Protein 2IFO (pdb70)

InterPro domains:
  IPR008020 Capsid protein G8P [PF05356] (8-44)
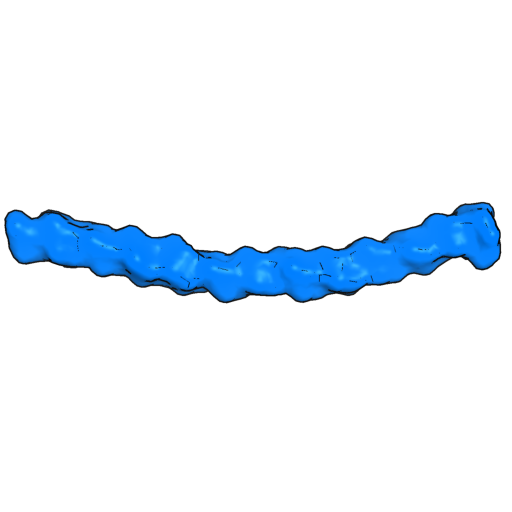
Foldseek 3Di:
DPCPPVVVVCVVCVVVVVCVVVVVVVVVVVVVVVVVCVVVVVVVVD

Organism: Xanthomonas phage Xf (NCBI:txid356629)

Structure (mmCIF, N/CA/C/O backbone):
data_2IFO
#
_entry.id   2IFO
#
_cell.length_a   1.000
_cell.length_b   1.000
_cell.length_c   1.000
_cell.angle_alpha   90.00
_cell.angle_beta   90.00
_cell.angle_gamma   90.00
#
_symmetry.space_group_name_H-M   'P 1'
#
loop_
_atom_site.group_PDB
_atom_site.id
_atom_site.type_symbol
_atom_site.label_atom_id
_atom_site.label_alt_id
_atom_site.label_comp_id
_atom_site.label_asym_id
_atom_site.label_entity_id
_atom_site.label_seq_id
_atom_site.pdbx_PDB_ins_code
_atom_site.Cartn_x
_atom_site.Cartn_y
_atom_site.Cartn_z
_atom_site.occupancy
_atom_site.B_iso_or_equiv
_atom_site.auth_seq_id
_atom_site.auth_comp_id
_atom_site.auth_asym_id
_atom_site.auth_atom_id
_atom_site.pdbx_PDB_model_num
ATOM 1 N N . SER A 1 1 ? -1.894 -27.399 33.312 1.00 10.00 1 SER A N 1
ATOM 2 C CA . SER A 1 1 ? -2.555 -28.505 32.572 1.00 10.00 1 SER A CA 1
ATOM 3 C C . SER A 1 1 ? -3.908 -28.076 32.007 1.00 10.00 1 SER A C 1
ATOM 4 O O . SER A 1 1 ? -4.021 -27.822 30.810 1.00 10.00 1 SER A O 1
ATOM 7 N N . GLY A 1 2 ? -4.906 -27.927 32.876 1.00 10.00 2 GLY A N 1
ATOM 8 C CA . GLY A 1 2 ? -6.231 -27.527 32.428 1.00 10.00 2 GLY A CA 1
ATOM 9 C C . GLY A 1 2 ? -6.282 -26.193 31.700 1.00 10.00 2 GLY A C 1
ATOM 10 O O . GLY A 1 2 ? -6.373 -26.150 30.473 1.00 10.00 2 GLY A O 1
ATOM 11 N N . GLY A 1 3 ? -6.195 -25.106 32.461 1.00 10.00 3 GLY A N 1
ATOM 12 C CA . GLY A 1 3 ? -6.241 -23.776 31.881 1.00 10.00 3 GLY A CA 1
ATOM 13 C C . GLY A 1 3 ? -5.187 -23.520 30.822 1.00 10.00 3 GLY A C 1
ATOM 14 O O . GLY A 1 3 ? -5.505 -23.095 29.716 1.00 10.00 3 GLY A O 1
ATOM 15 N N . GLY A 1 4 ? -3.930 -23.781 31.161 1.00 10.00 4 GLY A N 1
ATOM 16 C CA . GLY A 1 4 ? -2.850 -23.565 30.215 1.00 10.00 4 GLY A CA 1
ATOM 17 C C . GLY A 1 4 ? -2.913 -24.431 28.968 1.00 10.00 4 GLY A C 1
ATOM 18 O O . GLY A 1 4 ? -3.281 -23.960 27.896 1.00 10.00 4 GLY A O 1
ATOM 19 N N . GLY A 1 5 ? -2.599 -25.713 29.123 1.00 10.00 5 GLY A N 1
ATOM 20 C CA . GLY A 1 5 ? -2.591 -26.632 27.996 1.00 10.00 5 GLY A CA 1
ATOM 21 C C . GLY A 1 5 ? -3.882 -26.810 27.218 1.00 10.00 5 GLY A C 1
ATOM 22 O O . GLY A 1 5 ? -3.924 -26.580 26.009 1.00 10.00 5 GLY A O 1
ATOM 23 N N . VAL A 1 6 ? -4.940 -27.213 27.910 1.00 10.00 6 VAL A N 1
ATOM 24 C CA . VAL A 1 6 ? -6.227 -27.452 27.268 1.00 10.00 6 VAL A CA 1
ATOM 25 C C . VAL A 1 6 ? -6.859 -26.207 26.643 1.00 10.00 6 VAL A C 1
ATOM 26 O O . VAL A 1 6 ? -7.143 -26.190 25.439 1.00 10.00 6 VAL A O 1
ATOM 30 N N . ASP A 1 7 ? -7.036 -25.151 27.434 1.00 10.00 7 ASP A N 1
ATOM 31 C CA . ASP A 1 7 ? -7.652 -23.924 26.925 1.00 10.00 7 ASP A CA 1
ATOM 32 C C . ASP A 1 7 ? -6.868 -23.312 25.773 1.00 10.00 7 ASP A C 1
ATOM 33 O O . ASP A 1 7 ? -7.457 -22.904 24.771 1.00 10.00 7 ASP A O 1
ATOM 38 N N . VAL A 1 8 ? -5.544 -23.261 25.899 1.00 10.00 8 VAL A N 1
ATOM 39 C CA . VAL A 1 8 ? -4.708 -22.709 24.829 1.00 1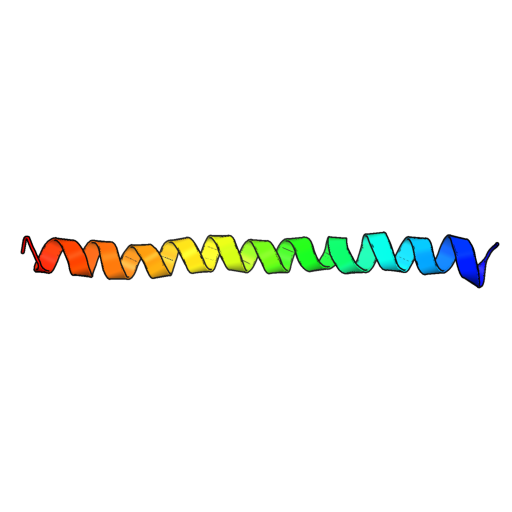0.00 8 VAL A CA 1
ATOM 40 C C . VAL A 1 8 ? -4.838 -23.582 23.583 1.00 10.00 8 VAL A C 1
ATOM 41 O O . VAL A 1 8 ? -4.858 -23.082 22.453 1.00 10.00 8 VAL A O 1
ATOM 45 N N . GLY A 1 9 ? -5.014 -24.882 23.804 1.00 10.00 9 GLY A N 1
ATOM 46 C CA . GLY A 1 9 ? -5.180 -25.801 22.696 1.00 10.00 9 GLY A CA 1
ATOM 47 C C . GLY A 1 9 ? -6.416 -25.394 21.923 1.00 10.00 9 GLY A C 1
ATOM 48 O O . GLY A 1 9 ? -6.405 -25.336 20.688 1.00 10.00 9 GLY A O 1
ATOM 49 N N . ASP A 1 10 ? -7.463 -25.045 22.668 1.00 10.00 10 ASP A N 1
ATOM 50 C CA . ASP A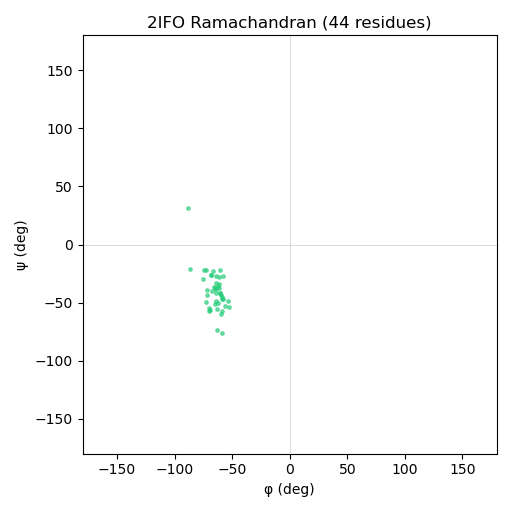 1 10 ? -8.729 -24.603 22.092 1.00 10.00 10 ASP A CA 1
ATOM 51 C C . ASP A 1 10 ? -8.498 -23.324 21.295 1.00 10.00 10 ASP A C 1
ATOM 52 O O . ASP A 1 10 ? -9.110 -23.118 20.246 1.00 10.00 10 ASP A O 1
ATOM 57 N N . VAL A 1 11 ? -7.597 -22.477 21.788 1.00 10.00 11 VAL A N 1
ATOM 58 C CA . VAL A 1 11 ? -7.283 -21.213 21.124 1.00 10.00 11 VAL A CA 1
ATOM 59 C C . VAL A 1 11 ? -6.781 -21.500 19.716 1.00 10.00 11 VAL A C 1
ATOM 60 O O . VAL A 1 11 ? -7.261 -20.925 18.742 1.00 10.00 11 VAL A O 1
ATOM 64 N N . VAL A 1 12 ? -5.861 -22.450 19.615 1.00 10.00 12 VAL A N 1
ATOM 65 C CA . VAL A 1 12 ? -5.281 -22.819 18.336 1.00 10.00 12 VAL A CA 1
ATOM 66 C C . VAL A 1 12 ? -6.343 -23.308 17.356 1.00 10.00 12 VAL A C 1
ATOM 67 O O . VAL A 1 12 ? -6.610 -22.648 16.351 1.00 10.00 12 VAL A O 1
ATOM 71 N N . SER A 1 13 ? -7.044 -24.375 17.722 1.00 10.00 13 SER A N 1
ATOM 72 C CA . SER A 1 13 ? -8.064 -24.942 16.847 1.00 10.00 13 SER A CA 1
ATOM 73 C C . SER A 1 13 ? -9.202 -23.989 16.501 1.00 10.00 13 SER A C 1
ATOM 74 O O . SER A 1 13 ? -9.634 -23.925 15.351 1.00 10.00 13 SER A O 1
ATOM 77 N N . ALA A 1 14 ? -9.668 -23.234 17.488 1.00 10.00 14 ALA A N 1
ATOM 78 C CA . ALA A 1 14 ? -10.771 -22.304 17.272 1.00 10.00 14 ALA A CA 1
ATOM 79 C C . ALA A 1 14 ? -10.387 -21.088 16.438 1.00 10.00 14 ALA A C 1
ATOM 80 O O . ALA A 1 14 ? -11.122 -20.688 15.536 1.00 10.00 14 ALA A O 1
ATOM 82 N N . ILE A 1 15 ? -9.224 -20.519 16.730 1.00 10.00 15 ILE A N 1
ATOM 83 C CA . ILE A 1 15 ? -8.755 -19.336 16.028 1.00 10.00 15 ILE A CA 1
ATOM 84 C C . ILE A 1 15 ? -8.344 -19.580 14.575 1.00 10.00 15 ILE A C 1
ATOM 85 O O . ILE A 1 15 ? -8.918 -18.978 13.661 1.00 10.00 15 ILE A O 1
ATOM 90 N N . GLN A 1 16 ? -7.406 -20.492 14.340 1.00 10.00 16 GLN A N 1
ATOM 91 C CA . GLN A 1 16 ? -6.978 -20.747 12.964 1.00 10.00 16 GLN A CA 1
ATOM 92 C C . GLN A 1 16 ? -8.053 -21.504 12.195 1.00 10.00 16 GLN A C 1
ATOM 93 O O . GLN A 1 16 ? -8.125 -21.431 10.967 1.00 10.00 16 GLN A O 1
ATOM 99 N N . GLY A 1 17 ? -8.920 -22.181 12.942 1.00 10.00 17 GLY A N 1
ATOM 100 C CA . GLY A 1 17 ? -10.013 -22.921 12.345 1.00 10.00 17 GLY A CA 1
ATOM 101 C C . GLY A 1 17 ? -11.072 -21.964 11.832 1.00 10.00 17 GLY A C 1
ATOM 102 O O . GLY A 1 17 ? -11.498 -22.067 10.685 1.00 10.00 17 GLY A O 1
ATOM 103 N N . ALA A 1 18 ? -11.479 -21.017 12.675 1.00 10.00 18 ALA A N 1
ATOM 104 C CA . ALA A 1 18 ? -12.487 -20.028 12.295 1.00 10.00 18 ALA A CA 1
ATOM 105 C C . ALA A 1 18 ? -11.905 -19.137 11.203 1.00 10.00 18 ALA A C 1
ATOM 106 O O . ALA A 1 18 ? -12.638 -18.514 10.429 1.00 10.00 18 ALA A O 1
ATOM 108 N N . ALA A 1 19 ? -10.580 -19.077 11.148 1.00 10.00 19 ALA A N 1
ATOM 109 C CA . ALA A 1 19 ? -9.902 -18.274 10.141 1.00 10.00 19 ALA A CA 1
ATOM 110 C C . ALA A 1 19 ? -9.970 -18.932 8.761 1.00 10.00 19 ALA A C 1
ATOM 111 O O . ALA A 1 19 ? -9.833 -18.245 7.745 1.00 10.00 19 ALA A O 1
ATOM 113 N N . GLY A 1 20 ? -10.197 -20.240 8.736 1.00 10.00 20 GLY A N 1
ATOM 114 C CA . GLY A 1 20 ? -10.301 -20.958 7.473 1.00 10.00 20 GLY A CA 1
ATOM 115 C C . GLY A 1 20 ? -11.333 -20.277 6.587 1.00 10.00 20 GLY A C 1
ATOM 116 O O . GLY A 1 20 ? -11.028 -19.920 5.443 1.00 10.00 20 GLY A O 1
ATOM 117 N N . PRO A 1 21 ? -12.570 -20.074 7.089 1.00 10.00 21 PRO A N 1
ATOM 118 C CA . PRO A 1 21 ? -13.619 -19.411 6.304 1.00 10.00 21 PRO A CA 1
ATOM 119 C C . PRO A 1 21 ? -13.203 -18.018 5.854 1.00 10.00 21 PRO A C 1
ATOM 120 O O . PRO A 1 21 ? -13.695 -17.533 4.832 1.00 10.00 21 PRO A O 1
ATOM 124 N N . ILE A 1 22 ? -12.316 -17.387 6.612 1.00 10.00 22 ILE A N 1
ATOM 125 C CA . ILE A 1 22 ? -11.806 -16.062 6.272 1.00 10.00 22 ILE A CA 1
ATOM 126 C C . ILE A 1 22 ? -11.026 -16.222 4.942 1.00 10.00 22 ILE A C 1
ATOM 127 O O . ILE A 1 22 ? -11.179 -15.429 4.008 1.00 10.00 22 ILE A O 1
ATOM 132 N N . ALA A 1 23 ? -10.253 -17.302 4.843 1.00 10.00 23 ALA A N 1
ATOM 133 C CA . ALA A 1 23 ? -9.472 -17.584 3.639 1.00 10.00 23 ALA A CA 1
ATOM 134 C C . ALA A 1 23 ? -10.432 -17.926 2.511 1.00 10.00 23 ALA A C 1
ATOM 135 O O . ALA A 1 23 ? -10.116 -17.723 1.337 1.00 10.00 23 ALA A O 1
ATOM 137 N N . ALA A 1 24 ? -11.612 -18.428 2.872 1.00 10.00 24 ALA A N 1
ATOM 138 C CA . ALA A 1 24 ? -12.614 -18.773 1.872 1.00 10.00 24 ALA A CA 1
ATOM 139 C C . ALA A 1 24 ? -13.061 -17.507 1.151 1.00 10.00 24 ALA A C 1
ATOM 140 O O . ALA A 1 24 ? -13.258 -17.524 -0.065 1.00 10.00 24 ALA A O 1
ATOM 142 N N . ILE A 1 25 ? -13.189 -16.409 1.898 1.00 10.00 25 ILE A N 1
ATOM 143 C CA . ILE A 1 25 ? -13.576 -15.131 1.312 1.00 10.00 25 ILE A CA 1
ATOM 144 C C . ILE A 1 25 ? -12.488 -14.781 0.299 1.00 10.00 25 ILE A C 1
ATOM 145 O O . ILE A 1 25 ? -12.761 -14.188 -0.740 1.00 10.00 25 ILE A O 1
ATOM 150 N N . GLY A 1 26 ? -11.258 -15.176 0.617 1.00 10.00 26 GLY A N 1
ATOM 151 C CA . GLY A 1 26 ? -10.128 -14.922 -0.259 1.00 10.00 26 GLY A CA 1
ATOM 152 C C . GLY A 1 26 ? -10.329 -15.551 -1.625 1.00 10.00 26 GLY A C 1
ATOM 153 O O . GLY A 1 26 ? -10.102 -14.915 -2.656 1.00 10.00 26 GLY A O 1
ATOM 154 N N . GLY A 1 27 ? -10.779 -16.801 -1.627 1.00 10.00 27 GLY A N 1
ATOM 155 C CA . GLY A 1 27 ? -11.026 -17.489 -2.877 1.00 10.00 27 GLY A CA 1
ATOM 156 C C . GLY A 1 27 ? -12.138 -16.793 -3.644 1.00 10.00 27 GLY A C 1
ATOM 157 O O . GLY A 1 27 ? -11.976 -16.481 -4.826 1.00 10.00 27 GLY A O 1
ATOM 158 N N . ALA A 1 28 ? -13.250 -16.515 -2.964 1.00 10.00 28 ALA A N 1
ATOM 159 C CA . ALA A 1 28 ? -14.398 -15.848 -3.589 1.00 10.00 28 ALA A CA 1
ATOM 160 C C . ALA A 1 28 ? -14.064 -14.456 -4.112 1.00 10.00 28 ALA A C 1
ATOM 161 O O . ALA A 1 28 ? -14.568 -14.034 -5.151 1.00 10.00 28 ALA A O 1
ATOM 163 N N . VAL A 1 29 ? -13.232 -13.737 -3.371 1.00 10.00 29 VAL A N 1
ATOM 164 C CA . VAL A 1 29 ? -12.830 -12.399 -3.771 1.00 10.00 29 VAL A CA 1
ATOM 165 C C . VAL A 1 29 ? -12.001 -12.499 -5.049 1.00 10.00 29 VAL A C 1
ATOM 166 O O . VAL A 1 29 ? -12.120 -11.668 -5.954 1.00 10.00 29 VAL A O 1
ATOM 170 N N . LEU A 1 30 ? -11.196 -13.555 -5.122 1.00 10.00 30 LEU A N 1
ATOM 171 C CA . LEU A 1 30 ? -10.346 -13.794 -6.274 1.00 10.00 30 LEU A CA 1
ATOM 172 C C . LEU A 1 30 ? -11.159 -14.071 -7.536 1.00 10.00 30 LEU A C 1
ATOM 173 O O . LEU A 1 30 ? -10.800 -13.592 -8.612 1.00 10.00 30 LEU A O 1
ATOM 178 N N . THR A 1 31 ? -12.278 -1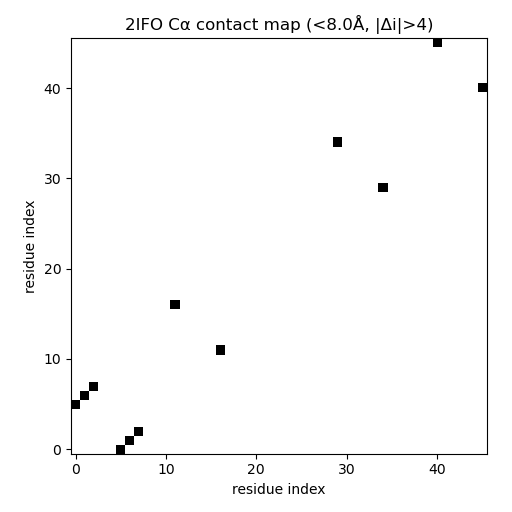4.783 -7.397 1.00 10.00 31 THR A N 1
ATOM 179 C CA . THR A 1 31 ? -13.111 -15.097 -8.560 1.00 10.00 31 THR A CA 1
ATOM 180 C C . THR A 1 31 ? -13.554 -13.807 -9.243 1.00 10.00 31 THR A C 1
ATOM 181 O O . THR A 1 31 ? -13.421 -13.648 -10.456 1.00 10.00 31 THR A O 1
ATOM 185 N N . VAL A 1 32 ? -14.017 -12.865 -8.432 1.00 10.00 32 VAL A N 1
ATOM 186 C CA . VAL A 1 32 ? -14.486 -11.584 -8.934 1.00 10.00 32 VAL A CA 1
ATOM 187 C C . VAL A 1 32 ? -13.373 -10.680 -9.479 1.00 10.00 32 VAL A C 1
ATOM 188 O O . VAL A 1 32 ? -13.435 -10.217 -10.620 1.00 10.00 32 VAL A O 1
ATOM 192 N N . MET A 1 33 ? -12.362 -10.437 -8.652 1.00 10.00 33 MET A N 1
ATOM 193 C CA . MET A 1 33 ? -11.252 -9.567 -9.031 1.00 10.00 33 MET A CA 1
ATOM 1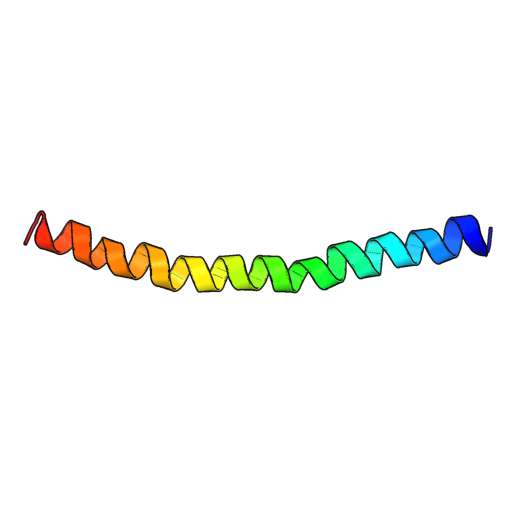94 C C . MET A 1 33 ? -10.557 -9.921 -10.339 1.00 10.00 33 MET A C 1
ATOM 195 O O . MET A 1 33 ? -10.333 -9.046 -11.173 1.00 10.00 33 MET A O 1
ATOM 200 N N . VAL A 1 34 ? -10.207 -11.188 -10.525 1.00 10.00 34 VAL A N 1
ATOM 201 C CA . VAL A 1 34 ? -9.573 -11.574 -11.782 1.00 10.00 34 VAL A CA 1
ATOM 202 C C . VAL A 1 34 ? -10.618 -11.449 -12.895 1.00 10.00 34 VAL A C 1
ATOM 203 O O . VAL A 1 34 ? -10.297 -11.140 -14.050 1.00 10.00 34 VAL A O 1
ATOM 207 N N . GLY A 1 35 ? -11.881 -11.584 -12.501 1.00 10.00 35 GLY A N 1
ATOM 208 C CA . GLY A 1 35 ? -12.987 -11.503 -13.434 1.00 10.00 35 GLY A CA 1
ATOM 209 C C . GLY A 1 35 ? -13.066 -10.146 -14.077 1.00 10.00 35 GLY A C 1
ATOM 210 O O . GLY A 1 35 ? -13.166 -10.042 -15.301 1.00 10.00 35 GLY A O 1
ATOM 211 N N . ILE A 1 36 ? -13.045 -9.096 -13.277 1.00 10.00 36 ILE A N 1
ATOM 212 C CA . ILE A 1 36 ? -13.087 -7.772 -13.844 1.00 10.00 36 ILE A CA 1
ATOM 213 C C . ILE A 1 36 ? -11.877 -7.458 -14.695 1.00 10.00 36 ILE A C 1
ATOM 214 O O . ILE A 1 36 ? -11.982 -6.683 -15.644 1.00 10.00 36 ILE A O 1
ATOM 219 N N . LYS A 1 37 ? -10.740 -8.071 -14.431 1.00 10.00 37 LYS A N 1
ATOM 220 C CA . LYS A 1 37 ? -9.611 -7.751 -15.292 1.00 10.00 37 LYS A CA 1
ATOM 221 C C . LYS A 1 37 ? -9.507 -8.576 -16.554 1.00 10.00 37 LYS A C 1
ATOM 222 O O . LYS A 1 37 ? -8.853 -8.146 -17.493 1.00 10.00 37 LYS A O 1
ATOM 228 N N . VAL A 1 38 ? -10.12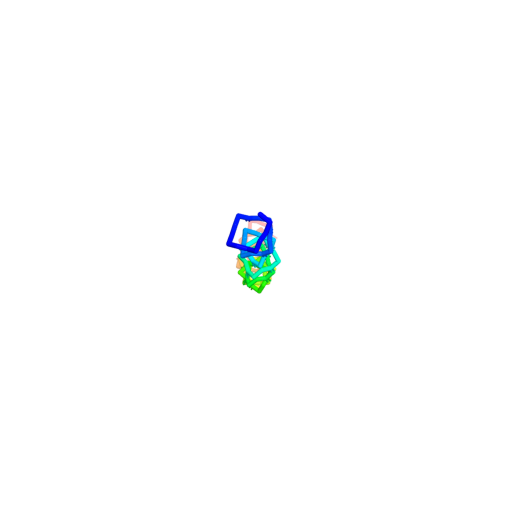6 -9.755 -16.595 1.00 10.00 38 VAL A N 1
ATOM 229 C CA . VAL A 1 38 ? -10.122 -10.552 -17.820 1.00 10.00 38 VAL A CA 1
ATOM 230 C C . VAL A 1 38 ? -1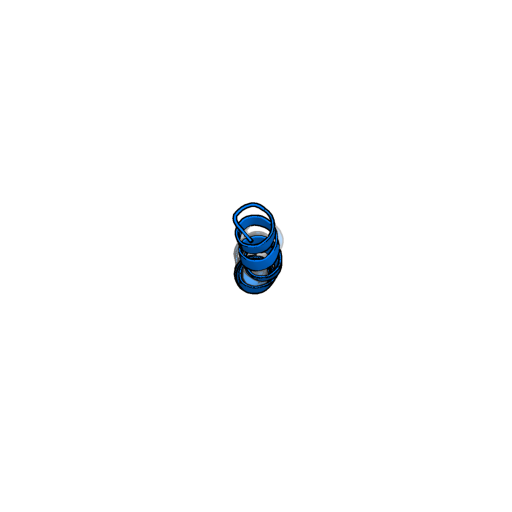0.844 -9.622 -18.801 1.00 10.00 38 VAL A C 1
ATOM 231 O O . VAL A 1 38 ? -10.521 -9.569 -19.987 1.00 10.00 38 VAL A O 1
ATOM 235 N N . TYR A 1 39 ? -11.714 -8.789 -18.226 1.00 10.00 39 TYR A N 1
ATOM 236 C CA . TYR A 1 39 ? -12.479 -7.782 -18.958 1.00 10.00 39 TYR A CA 1
ATOM 237 C C . TYR A 1 39 ? -11.498 -6.678 -19.372 1.00 10.00 39 TYR A C 1
ATOM 238 O O . TYR A 1 39 ? -11.524 -6.210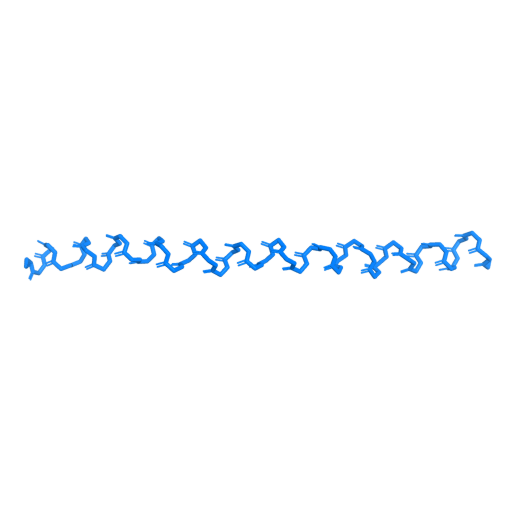 -20.521 1.00 10.00 39 TYR A O 1
ATOM 247 N N . LYS A 1 40 ? -10.562 -6.344 -18.483 1.00 10.00 40 LYS A N 1
ATOM 248 C CA . LYS A 1 40 ? -9.563 -5.317 -18.767 1.00 10.00 40 LYS A CA 1
ATOM 249 C C . LYS A 1 40 ? -8.576 -5.726 -19.854 1.00 10.00 40 LYS A C 1
ATOM 250 O O . LYS A 1 40 ? -8.192 -4.907 -20.705 1.00 10.00 40 LYS A O 1
ATOM 256 N N . TRP A 1 41 ? -8.146 -6.982 -19.848 1.00 10.00 41 TRP A N 1
ATOM 257 C CA . TRP A 1 41 ? -7.199 -7.457 -20.848 1.00 10.00 41 TRP A CA 1
ATOM 258 C C . TRP A 1 41 ? -7.861 -7.668 -22.197 1.00 10.00 41 TRP A C 1
ATOM 259 O O . TRP A 1 41 ? -7.218 -7.513 -23.235 1.00 10.00 41 TRP A O 1
ATOM 270 N N . VAL A 1 42 ? -9.149 -8.001 -22.183 1.00 10.00 42 VAL A N 1
ATOM 271 C CA . VAL A 1 42 ? -9.881 -8.187 -23.419 1.00 10.00 42 VAL A CA 1
ATOM 272 C C . VAL A 1 42 ? -9.913 -6.828 -24.103 1.00 10.00 42 VAL A C 1
ATOM 273 O O . VAL A 1 42 ? -9.395 -6.700 -25.190 1.00 10.00 42 VAL A O 1
ATOM 277 N N . ARG A 1 43 ? -10.333 -5.787 -23.383 1.00 10.00 43 ARG A N 1
ATOM 278 C CA . ARG A 1 43 ? -10.405 -4.441 -23.966 1.00 10.00 43 ARG A CA 1
ATOM 279 C C . ARG A 1 43 ? -9.054 -3.897 -24.451 1.00 10.00 43 ARG A C 1
ATOM 280 O O . ARG A 1 43 ? -9.006 -2.973 -25.265 1.00 10.00 43 ARG A O 1
ATOM 288 N N . ARG A 1 44 ? -7.966 -4.448 -23.917 1.00 10.00 44 ARG A N 1
ATOM 289 C CA . ARG A 1 44 ? -6.612 -4.055 -24.307 1.00 10.00 44 ARG A CA 1
ATOM 290 C C . ARG A 1 44 ? -6.493 -4.591 -25.740 1.00 10.00 44 ARG A C 1
ATOM 291 O O . ARG A 1 44 ? -6.271 -3.867 -26.709 1.00 10.00 44 ARG A O 1
ATOM 299 N N . ALA A 1 45 ? -6.730 -5.886 -25.816 1.00 10.00 45 ALA A N 1
ATOM 300 C CA . ALA A 1 45 ? -6.765 -6.723 -27.013 1.00 10.00 45 ALA A CA 1
ATOM 301 C C . ALA A 1 45 ? -8.211 -6.644 -27.522 1.00 10.00 45 ALA A C 1
ATOM 302 O O . ALA A 1 45 ? -8.661 -7.578 -28.180 1.00 10.00 45 ALA A O 1
ATOM 304 N N . MET A 1 46 ? -8.863 -5.499 -27.292 1.00 10.00 46 MET A N 1
ATOM 305 C CA . MET A 1 46 ? -10.310 -5.249 -27.458 1.00 10.00 46 MET A CA 1
ATOM 306 C C . MET A 1 46 ? -11.232 -6.440 -27.701 1.00 10.00 46 MET A C 1
ATOM 307 O O . MET A 1 46 ? -12.129 -6.603 -26.842 1.00 10.00 46 MET A O 1
#

Sequence (46 aa):
SGGGGVDVGDVVSAIQGAAGPIAAIGGAVLTVMVGIKVYKWVRRAM

Solvent-accessible surface area: 3864 Å² total; per-residue (Å²): 136,43,53,46,53,100,84,86,33,86,75,88,78,58,113,114,37,68,41,38,84,113,70,64,100,33,37,60,55,118,96,99,110,99,30,101,85,94,115,81,140,82,124,169,88,186

Secondary structure (DSSP, 8-state):
-IIIIIIHHHHHHHHHHHHHHHHHHHHHHHHHHHHHHHHHHHHHT-

Radius of gyration: 19.95 Å; Cα contacts (8 Å, |Δi|>4): 6; chains: 1; bounding box: 12×24×60 Å

B-factor: mean 10.0, std 0.0, range [10.0, 10.0]